Protein AF-A0A7Y2BBR2-F1 (afdb_monomer)

Solvent-access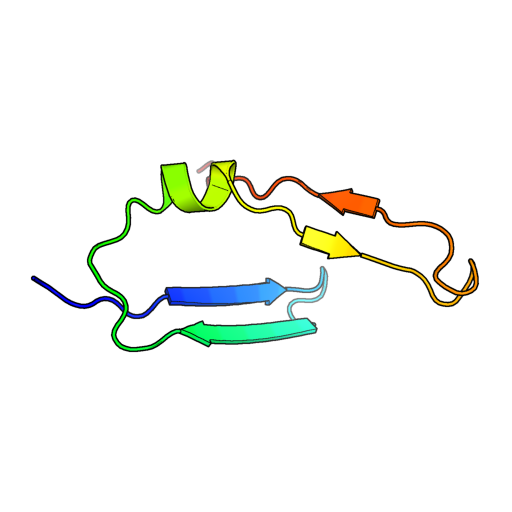ible surface area (backbone atoms only — not comparable to full-atom values): 4247 Å² total; per-residue (Å²): 131,69,62,42,71,48,78,48,71,43,68,42,99,85,71,50,72,78,41,77,50,75,46,72,74,32,68,78,66,63,63,68,64,50,34,73,76,43,65,50,75,48,64,46,75,91,57,72,53,72,52,75,46,75,43,79,54,70,87,87,74,83,83,127

Foldseek 3Di:
DDFDKDWDFDADPVGHTPDIDIDGRHDPDPVVVVQQVDWDWDADVVVVRPDIDTHRDDDDDDDD

Mean predicted aligned error: 8.09 Å

Nearest PDB structures (foldseek):
  1a7b-assembly1_A  TM=5.663E-01  e=5.357E+00  Rattus norvegicus
  7vlj-assembly1_B  TM=5.378E-01  e=4.731E+00  Entamoeba histolytica

Secondary structure (DSSP, 8-state):
---EEEEEEEE-TTS-EEEEEEEEEE----HHHHHHH-EEEEE-GGGTT--EEEEE--------

Sequence (64 aa):
MCKKNIKIAMITPWGASLLGKELKNWADVDINKFMELHYMVVRTSKDNYKKAYRFRIIPFKKYN

Structure (mmCIF, N/CA/C/O backbone):
data_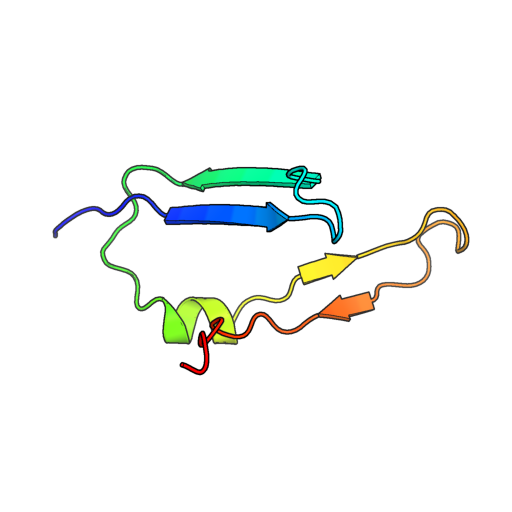AF-A0A7Y2BBR2-F1
#
_entry.id   AF-A0A7Y2BBR2-F1
#
loop_
_atom_site.group_PDB
_atom_site.id
_atom_site.type_symbol
_atom_site.label_atom_id
_atom_site.label_alt_id
_atom_site.label_comp_id
_atom_site.label_asym_id
_atom_site.label_entity_id
_atom_site.label_seq_id
_atom_site.pdbx_PDB_ins_code
_atom_site.Cartn_x
_atom_site.Cartn_y
_atom_site.Cartn_z
_atom_site.occupancy
_atom_site.B_iso_or_equiv
_atom_site.auth_seq_id
_atom_site.auth_comp_id
_atom_site.auth_asym_id
_atom_site.auth_atom_id
_atom_site.pdbx_PDB_model_num
ATOM 1 N N . MET A 1 1 ? -17.896 8.720 15.975 1.00 57.38 1 MET A N 1
ATOM 2 C CA . MET A 1 1 ? -17.040 7.720 15.295 1.00 57.38 1 MET A CA 1
ATOM 3 C C . MET A 1 1 ? -15.605 7.945 15.727 1.00 57.38 1 MET A C 1
ATOM 5 O O . MET A 1 1 ? -15.155 9.086 15.672 1.00 57.38 1 MET A O 1
ATOM 9 N N . CYS A 1 2 ? -14.919 6.905 16.202 1.00 69.00 2 CYS A N 1
ATOM 10 C CA . CYS A 1 2 ? -13.517 7.007 16.603 1.00 69.00 2 CYS A CA 1
ATOM 11 C C . CYS A 1 2 ? -12.660 7.256 15.355 1.00 69.00 2 CYS A C 1
ATOM 13 O O . CYS A 1 2 ? -12.814 6.553 14.357 1.00 69.00 2 CYS A O 1
ATOM 15 N N . LYS A 1 3 ? -11.819 8.293 15.380 1.00 76.00 3 LYS A N 1
ATOM 16 C CA . LYS A 1 3 ? -10.927 8.616 14.265 1.00 76.00 3 LYS A CA 1
ATOM 17 C C . LYS A 1 3 ? -9.580 7.936 14.481 1.00 76.00 3 LYS A C 1
ATOM 19 O O . LYS A 1 3 ? -9.070 7.934 15.598 1.00 76.00 3 LYS A O 1
ATOM 24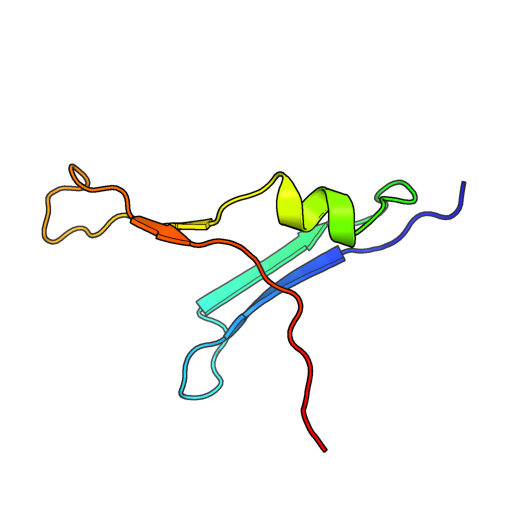 N N . LYS A 1 4 ? -9.002 7.374 13.422 1.00 79.25 4 LYS A N 1
ATOM 25 C CA . LYS A 1 4 ? -7.709 6.679 13.461 1.00 79.25 4 LYS A CA 1
ATOM 26 C C . LYS A 1 4 ? -6.709 7.374 12.544 1.00 79.25 4 LYS A C 1
ATOM 28 O O . LYS A 1 4 ? -7.080 7.955 11.524 1.00 79.25 4 LYS A O 1
ATOM 33 N N . ASN A 1 5 ? -5.434 7.300 12.911 1.00 79.56 5 ASN A N 1
ATOM 34 C CA . ASN A 1 5 ? -4.344 7.717 12.038 1.00 79.56 5 ASN A CA 1
ATOM 35 C C . ASN A 1 5 ? -3.809 6.483 11.310 1.00 79.56 5 ASN A C 1
ATOM 37 O O . ASN A 1 5 ? -3.512 5.470 11.942 1.00 79.56 5 ASN A O 1
ATOM 41 N N . ILE A 1 6 ? -3.686 6.565 9.988 1.00 77.31 6 ILE A N 1
ATOM 42 C CA . ILE A 1 6 ? -3.132 5.491 9.160 1.00 77.31 6 ILE A CA 1
ATOM 43 C C . ILE A 1 6 ? -1.723 5.906 8.747 1.00 77.31 6 ILE A C 1
ATOM 45 O O . ILE A 1 6 ? -1.540 6.921 8.073 1.00 77.31 6 ILE A O 1
ATOM 49 N N . LYS A 1 7 ? -0.722 5.115 9.138 1.00 77.12 7 LYS A N 1
ATOM 50 C CA . LYS A 1 7 ? 0.667 5.309 8.715 1.00 77.12 7 LYS A CA 1
ATOM 51 C C . LYS A 1 7 ? 0.995 4.323 7.601 1.00 77.12 7 LYS A C 1
ATOM 53 O O . LYS A 1 7 ? 0.949 3.115 7.803 1.00 77.12 7 LYS A O 1
ATOM 58 N N . ILE A 1 8 ? 1.336 4.852 6.434 1.00 77.50 8 ILE A N 1
ATOM 59 C CA . ILE A 1 8 ? 1.738 4.082 5.259 1.00 77.50 8 ILE A CA 1
ATOM 60 C C . ILE A 1 8 ? 3.229 4.321 5.061 1.00 77.50 8 ILE A C 1
ATOM 62 O O . ILE A 1 8 ? 3.655 5.468 4.930 1.00 77.50 8 ILE A O 1
ATOM 66 N N . ALA A 1 9 ? 4.021 3.253 5.045 1.00 74.94 9 ALA A N 1
ATOM 67 C CA . ALA A 1 9 ? 5.449 3.331 4.780 1.00 74.94 9 ALA A CA 1
ATOM 68 C C . ALA A 1 9 ? 5.881 2.222 3.818 1.00 74.94 9 ALA A C 1
ATOM 70 O O . ALA A 1 9 ? 5.436 1.082 3.937 1.00 74.94 9 ALA A O 1
ATOM 71 N N . MET A 1 10 ? 6.761 2.562 2.881 1.00 77.62 10 MET A N 1
ATOM 72 C CA . MET A 1 10 ? 7.488 1.609 2.051 1.00 77.62 10 MET A CA 1
ATOM 73 C C . MET A 1 10 ? 8.930 1.586 2.534 1.00 77.62 10 MET A C 1
ATOM 75 O O . MET A 1 10 ? 9.652 2.572 2.393 1.00 77.62 10 MET A O 1
ATOM 79 N N . ILE A 1 11 ? 9.331 0.464 3.118 1.00 76.06 11 ILE A N 1
ATOM 80 C CA . ILE A 1 11 ? 10.678 0.263 3.646 1.00 76.06 11 ILE A CA 1
ATOM 81 C C . ILE A 1 11 ? 11.533 -0.369 2.549 1.00 76.06 11 ILE A C 1
ATOM 83 O O . ILE A 1 11 ? 11.070 -1.257 1.830 1.00 76.06 11 ILE A O 1
ATOM 87 N N . THR A 1 12 ? 12.770 0.087 2.398 1.00 74.12 12 THR A N 1
ATOM 88 C CA . THR A 1 12 ? 13.746 -0.579 1.541 1.00 74.12 12 THR A CA 1
ATOM 89 C C . THR A 1 12 ? 14.277 -1.850 2.216 1.00 74.12 12 THR A C 1
ATOM 91 O O . THR A 1 12 ? 14.217 -1.970 3.444 1.00 74.12 12 THR A O 1
ATOM 94 N N . PRO A 1 13 ? 14.868 -2.786 1.450 1.00 72.06 13 PRO A N 1
ATOM 95 C CA . PRO A 1 13 ? 15.525 -3.972 2.010 1.00 72.06 13 PRO A CA 1
ATOM 96 C C . PRO A 1 13 ? 16.642 -3.662 3.022 1.00 72.06 13 PRO A C 1
ATOM 98 O O . PRO A 1 13 ? 16.952 -4.493 3.864 1.00 72.06 13 PRO A O 1
ATOM 101 N N . TRP A 1 14 ? 17.231 -2.464 2.958 1.00 79.62 14 TRP A N 1
ATOM 102 C CA . TRP A 1 14 ? 18.271 -1.977 3.873 1.00 79.62 14 TRP A CA 1
ATOM 103 C C . TRP A 1 14 ? 17.724 -1.102 5.017 1.00 79.62 14 TRP A C 1
ATOM 105 O O . TRP A 1 14 ? 18.484 -0.406 5.684 1.00 79.62 14 TRP A O 1
ATOM 115 N N . GLY A 1 15 ? 16.408 -1.109 5.250 1.00 69.44 15 GLY A N 1
ATOM 116 C CA . GLY A 1 15 ? 15.779 -0.510 6.434 1.00 69.44 15 GLY A CA 1
ATOM 117 C C . GLY A 1 15 ? 15.470 0.989 6.354 1.00 69.44 15 GLY A C 1
ATOM 118 O O . GLY A 1 15 ? 14.795 1.512 7.239 1.00 69.44 15 GLY A O 1
ATOM 119 N N . ALA A 1 16 ? 15.890 1.690 5.298 1.00 72.62 16 ALA A N 1
ATOM 120 C CA . ALA A 1 16 ? 15.523 3.091 5.091 1.00 72.62 16 ALA A CA 1
ATOM 121 C C . ALA A 1 16 ? 14.102 3.201 4.511 1.00 72.62 16 ALA A C 1
ATOM 123 O O . ALA A 1 16 ? 13.701 2.418 3.655 1.00 72.62 16 ALA A O 1
ATOM 124 N N . SER A 1 17 ? 13.314 4.186 4.945 1.00 72.00 17 SER A N 1
ATOM 125 C CA . SER A 1 17 ? 11.978 4.405 4.377 1.00 72.00 17 SER A CA 1
ATOM 126 C C . SER A 1 17 ? 12.097 5.095 3.017 1.00 72.00 17 SER A C 1
ATOM 128 O O . SER A 1 17 ? 12.544 6.236 2.946 1.00 72.00 17 SER A O 1
ATOM 130 N N . LEU A 1 18 ? 11.661 4.432 1.946 1.00 72.62 18 LEU A N 1
ATOM 131 C CA . LEU A 1 18 ? 11.597 5.013 0.602 1.00 72.62 18 LEU A CA 1
ATOM 132 C C . LEU A 1 18 ? 10.442 6.018 0.482 1.00 72.62 18 LEU A C 1
ATOM 134 O O . LEU A 1 18 ? 10.523 6.996 -0.253 1.00 72.62 18 LEU A O 1
ATOM 138 N N . LEU A 1 19 ? 9.345 5.759 1.195 1.00 77.62 19 LEU A N 1
ATOM 139 C CA . LEU A 1 19 ? 8.137 6.574 1.146 1.00 77.62 19 LEU A CA 1
ATOM 140 C C . LEU A 1 19 ? 7.400 6.455 2.475 1.00 77.62 19 LEU A C 1
ATOM 142 O O . LEU A 1 19 ? 7.248 5.351 2.987 1.00 77.62 19 LEU A O 1
ATOM 146 N N . GLY A 1 20 ? 6.954 7.576 3.034 1.00 75.19 20 GLY A N 1
ATOM 147 C CA . GLY A 1 20 ? 6.188 7.616 4.276 1.00 75.19 20 GLY A CA 1
ATOM 148 C C . GLY A 1 20 ? 5.073 8.648 4.180 1.00 75.19 20 GLY A C 1
ATOM 149 O O . GLY A 1 20 ? 5.325 9.795 3.817 1.00 75.19 20 GLY A O 1
ATOM 150 N N . LYS A 1 21 ? 3.838 8.250 4.491 1.00 78.75 21 LYS A N 1
ATOM 151 C CA . LYS A 1 21 ? 2.682 9.146 4.548 1.00 78.75 21 LYS A CA 1
ATOM 152 C C . LYS A 1 21 ? 1.822 8.818 5.759 1.00 78.75 21 LYS A C 1
ATOM 154 O O . LYS A 1 21 ? 1.511 7.658 6.016 1.00 78.75 21 LYS A O 1
ATOM 159 N N . GLU A 1 22 ? 1.424 9.852 6.486 1.00 82.56 22 GLU A N 1
ATOM 160 C CA . GLU A 1 22 ? 0.465 9.747 7.580 1.00 82.56 22 GLU A CA 1
ATOM 161 C C . GLU A 1 22 ? -0.864 10.363 7.140 1.00 82.56 22 GLU A C 1
ATOM 163 O O . GLU A 1 22 ? -0.926 11.520 6.721 1.00 82.56 22 GLU A O 1
ATOM 168 N N . LEU A 1 23 ? -1.932 9.577 7.218 1.00 80.31 23 LEU A N 1
ATOM 169 C CA . LEU A 1 23 ? -3.298 10.023 7.000 1.00 80.31 23 LEU A CA 1
ATOM 170 C C . LEU A 1 23 ? -3.944 10.213 8.372 1.00 80.31 23 LEU A C 1
ATOM 172 O O . LEU A 1 23 ? -4.227 9.241 9.071 1.00 80.31 23 LEU A O 1
ATOM 176 N N . LYS A 1 24 ? -4.124 11.470 8.778 1.00 81.94 24 LYS A N 1
ATOM 177 C CA . LYS A 1 24 ? -4.642 11.825 10.104 1.00 81.94 24 LYS A CA 1
ATOM 178 C C . LYS A 1 24 ? -6.161 11.884 10.114 1.00 81.94 24 LYS A C 1
ATOM 180 O O . LYS A 1 24 ? -6.764 12.299 9.126 1.00 81.94 24 LYS A O 1
ATOM 185 N N . ASN A 1 25 ? -6.760 11.581 11.264 1.00 79.62 25 ASN A N 1
ATOM 186 C CA . ASN A 1 25 ? -8.182 11.812 11.528 1.00 79.62 25 ASN A CA 1
ATOM 187 C C . ASN A 1 25 ? -9.135 11.083 10.566 1.00 79.62 25 ASN A C 1
ATOM 189 O O . ASN A 1 25 ? -10.231 11.578 10.284 1.00 79.62 25 ASN A O 1
ATOM 193 N N . TRP A 1 26 ? -8.728 9.920 10.061 1.00 80.44 26 TRP A N 1
ATOM 194 C CA . TRP A 1 26 ? -9.572 9.118 9.188 1.00 80.44 26 TRP A CA 1
ATOM 195 C C . TRP A 1 26 ? -10.723 8.502 9.973 1.00 80.44 26 TRP A C 1
ATOM 197 O O . TRP A 1 26 ? -10.576 8.178 11.152 1.00 80.44 26 TRP A O 1
ATOM 207 N N . ALA A 1 27 ? -11.879 8.376 9.317 1.00 78.06 27 ALA A N 1
ATOM 208 C CA . ALA A 1 27 ? -13.014 7.647 9.870 1.00 78.06 27 ALA A CA 1
ATOM 209 C C . ALA A 1 27 ? -12.611 6.199 10.190 1.00 78.06 27 ALA A C 1
ATOM 211 O O . ALA A 1 27 ? -11.564 5.726 9.748 1.00 78.06 27 ALA A O 1
ATOM 212 N N . ASP A 1 28 ? -13.429 5.497 10.969 1.00 73.81 28 ASP A N 1
ATOM 213 C CA . ASP A 1 28 ? -13.179 4.087 11.248 1.00 73.81 28 ASP A CA 1
ATOM 214 C C . ASP A 1 28 ? -13.337 3.294 9.941 1.00 73.81 28 ASP A C 1
ATOM 216 O O . ASP A 1 28 ? -14.448 3.050 9.471 1.00 73.81 28 ASP A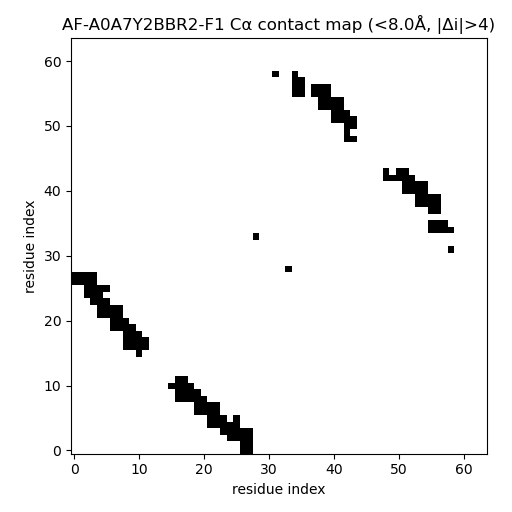 O 1
ATOM 220 N N . VAL A 1 29 ? -12.210 3.009 9.286 1.00 73.06 29 VAL A N 1
ATOM 221 C CA . VAL A 1 29 ? -12.152 2.326 7.994 1.00 73.06 29 VAL A CA 1
ATOM 222 C C . VAL A 1 29 ? -11.762 0.876 8.231 1.00 73.06 29 VAL A C 1
ATOM 224 O O . VAL A 1 29 ? -10.778 0.590 8.916 1.00 73.06 29 VAL A O 1
ATOM 227 N N . ASP A 1 30 ? -12.511 -0.039 7.617 1.00 82.31 30 ASP A N 1
ATOM 228 C CA . ASP A 1 30 ? -12.114 -1.438 7.492 1.00 82.31 30 ASP A CA 1
ATOM 229 C C . ASP A 1 30 ? -10.827 -1.521 6.662 1.00 82.31 30 ASP A C 1
ATOM 231 O O . ASP A 1 30 ? -10.834 -1.392 5.433 1.00 82.31 30 ASP A O 1
ATOM 235 N N . ILE A 1 31 ? -9.704 -1.704 7.357 1.00 77.75 31 ILE A N 1
ATOM 236 C CA . ILE A 1 31 ? -8.381 -1.702 6.741 1.00 77.75 31 ILE A CA 1
ATOM 237 C C . ILE A 1 31 ? -8.206 -2.864 5.760 1.00 77.75 31 ILE A C 1
ATOM 239 O O . ILE A 1 31 ? -7.500 -2.707 4.765 1.00 77.75 31 ILE A O 1
ATOM 243 N N . ASN A 1 32 ? -8.868 -4.003 5.990 1.00 79.69 32 ASN A N 1
ATOM 244 C CA . ASN A 1 32 ? -8.770 -5.159 5.101 1.00 79.69 32 ASN A CA 1
ATOM 245 C C . ASN A 1 32 ? -9.443 -4.844 3.769 1.00 79.69 32 ASN A C 1
ATOM 247 O O . ASN A 1 32 ? -8.817 -4.965 2.716 1.00 79.69 32 ASN A O 1
ATOM 251 N N . LYS A 1 33 ? -10.671 -4.321 3.826 1.00 82.06 33 LYS A N 1
ATOM 252 C CA . LYS A 1 33 ? -11.402 -3.888 2.632 1.00 82.06 33 LYS A CA 1
ATOM 253 C C . LYS A 1 33 ? -10.706 -2.728 1.919 1.00 82.06 33 LYS A C 1
ATOM 255 O O . LYS A 1 33 ? -10.659 -2.691 0.692 1.00 82.06 33 LYS A O 1
ATOM 260 N N . PHE A 1 34 ? -10.112 -1.799 2.670 1.00 81.69 34 PHE A N 1
ATOM 261 C CA . PHE A 1 34 ? -9.279 -0.742 2.099 1.00 81.69 34 PHE A CA 1
ATOM 262 C C . PHE A 1 34 ? -8.098 -1.327 1.311 1.00 81.69 34 PHE A C 1
ATOM 264 O O . PHE A 1 34 ? -7.911 -0.961 0.153 1.00 81.69 34 PHE A O 1
ATOM 271 N N . MET A 1 35 ? -7.333 -2.257 1.887 1.00 80.00 35 MET A N 1
ATOM 272 C CA . MET A 1 35 ? -6.193 -2.880 1.202 1.00 80.00 35 MET A CA 1
ATOM 273 C C . MET A 1 35 ? -6.609 -3.676 -0.042 1.00 80.00 35 MET A C 1
ATOM 275 O O . MET A 1 35 ? -5.883 -3.659 -1.031 1.00 80.00 35 MET A O 1
ATOM 279 N N . GLU A 1 36 ? -7.773 -4.332 -0.032 1.00 82.31 36 GLU A N 1
ATOM 280 C CA . GLU A 1 36 ? -8.294 -5.064 -1.197 1.00 82.31 36 GLU A CA 1
ATOM 281 C C . GLU A 1 36 ? -8.655 -4.158 -2.378 1.00 82.31 36 GLU A C 1
ATOM 283 O O . GLU A 1 36 ? -8.473 -4.546 -3.532 1.00 82.31 36 GLU A O 1
ATOM 288 N N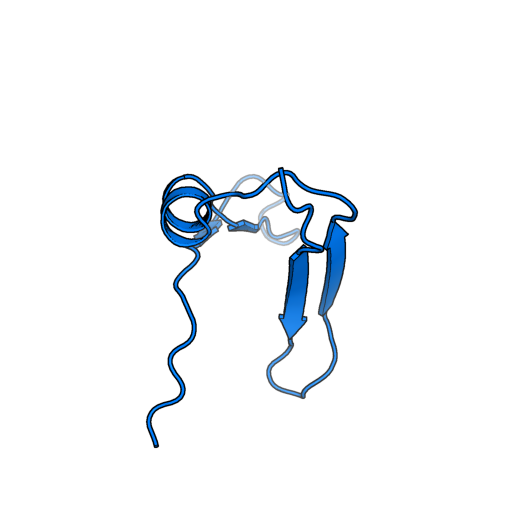 . LEU A 1 37 ? -9.153 -2.951 -2.101 1.00 84.94 37 LEU A N 1
ATOM 289 C CA . LEU A 1 37 ? -9.573 -1.998 -3.131 1.00 84.94 37 LEU A CA 1
ATOM 290 C C . LEU A 1 37 ? -8.408 -1.195 -3.728 1.00 84.94 37 LEU A C 1
ATOM 292 O O . LEU A 1 37 ? -8.567 -0.589 -4.789 1.00 84.94 37 LEU A O 1
ATOM 296 N N . HIS A 1 38 ? -7.249 -1.166 -3.066 1.00 82.50 38 HIS A N 1
ATOM 297 C CA . HIS A 1 38 ? -6.133 -0.301 -3.442 1.00 82.50 38 HIS A CA 1
ATOM 298 C C . HIS A 1 38 ? -4.934 -1.093 -3.977 1.00 82.50 38 HIS A C 1
ATOM 300 O O . HIS A 1 38 ? -4.531 -2.125 -3.447 1.00 82.50 38 HIS A O 1
ATOM 306 N N . TYR A 1 39 ? -4.309 -0.545 -5.020 1.00 82.75 39 TYR A N 1
ATOM 307 C CA . TYR A 1 39 ? -3.098 -1.086 -5.634 1.00 82.75 39 TYR A CA 1
ATOM 308 C C . TYR A 1 39 ? -1.976 -0.062 -5.565 1.00 82.75 39 TYR A C 1
ATOM 310 O O . TYR A 1 39 ? -2.197 1.133 -5.779 1.00 82.75 39 TYR A O 1
ATOM 318 N N . MET A 1 40 ? -0.752 -0.534 -5.346 1.00 81.19 40 MET A N 1
ATOM 319 C C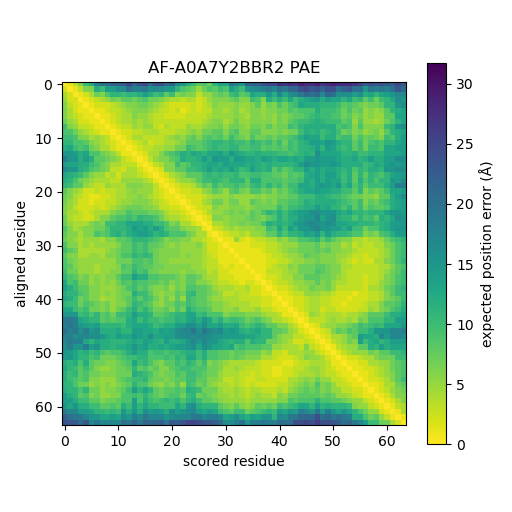A . MET A 1 40 ? 0.427 0.303 -5.512 1.00 81.19 40 MET A CA 1
ATOM 320 C C . MET A 1 40 ? 0.876 0.258 -6.969 1.00 81.19 40 MET A C 1
ATOM 322 O O . MET A 1 40 ? 1.227 -0.800 -7.488 1.00 81.19 40 MET A O 1
ATOM 326 N N . VAL A 1 41 ? 0.854 1.410 -7.637 1.00 82.94 41 VAL A N 1
ATOM 327 C CA . VAL A 1 41 ? 1.298 1.532 -9.028 1.00 82.94 41 VAL A CA 1
ATOM 328 C C . VAL A 1 41 ? 2.728 2.051 -9.052 1.00 82.94 41 VAL A C 1
ATOM 330 O O . VAL A 1 41 ? 2.997 3.155 -8.584 1.00 82.94 41 VAL A O 1
ATOM 333 N N . VAL A 1 42 ? 3.636 1.273 -9.633 1.00 81.94 42 VAL A N 1
ATOM 334 C CA . VAL A 1 42 ? 5.039 1.646 -9.825 1.00 81.94 42 VAL A CA 1
ATOM 335 C C . VAL A 1 42 ? 5.304 1.802 -11.315 1.00 81.94 42 VAL A C 1
ATOM 337 O O . VAL A 1 42 ? 4.950 0.941 -12.123 1.00 81.94 42 VAL A O 1
ATOM 340 N N . ARG A 1 43 ? 5.932 2.916 -11.684 1.00 83.88 43 ARG A N 1
ATOM 341 C CA . ARG A 1 43 ? 6.390 3.186 -13.048 1.00 83.88 43 ARG A CA 1
ATOM 342 C C . ARG A 1 43 ? 7.889 3.434 -13.021 1.00 83.88 43 ARG A C 1
ATOM 344 O O . ARG A 1 43 ? 8.392 4.100 -12.121 1.00 83.88 43 ARG A O 1
ATOM 351 N N . THR A 1 44 ? 8.592 2.893 -14.003 1.00 80.38 44 THR A N 1
ATOM 352 C CA . THR A 1 44 ? 10.046 3.000 -14.131 1.00 80.38 44 THR A CA 1
ATOM 353 C C . THR A 1 44 ? 10.392 4.072 -15.162 1.00 80.38 44 THR A C 1
ATOM 355 O O . THR A 1 44 ? 9.807 4.134 -16.246 1.00 80.38 44 THR A O 1
ATOM 358 N N . SER A 1 45 ? 11.390 4.902 -14.856 1.00 81.25 45 SER A N 1
ATOM 359 C CA . SER A 1 45 ? 11.948 5.854 -15.826 1.00 81.25 45 SER A CA 1
ATOM 360 C C . SER A 1 45 ? 12.608 5.142 -17.013 1.00 81.25 45 SER A C 1
ATOM 362 O O . SER A 1 45 ? 12.556 5.642 -18.131 1.00 81.25 45 SER A O 1
ATOM 364 N N . LYS A 1 46 ? 13.149 3.932 -16.796 1.00 79.81 46 LYS A N 1
ATOM 365 C CA . LYS A 1 46 ? 13.757 3.083 -17.838 1.00 79.81 46 LYS A CA 1
ATOM 366 C C . LYS A 1 46 ? 12.802 2.725 -18.983 1.00 79.81 46 LYS A C 1
ATOM 368 O O . LYS A 1 46 ? 13.255 2.576 -20.108 1.00 7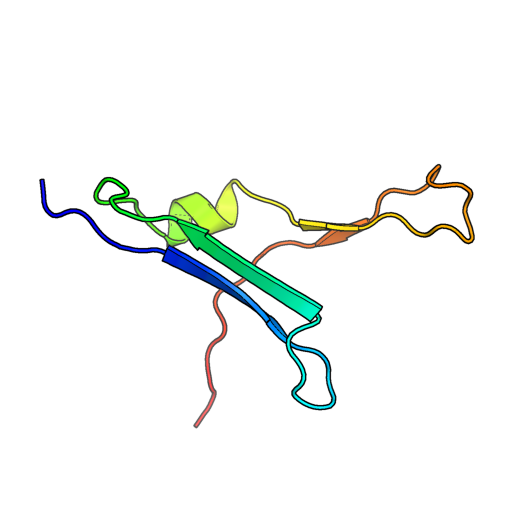9.81 46 LYS A O 1
ATOM 373 N N . ASP A 1 47 ? 11.498 2.623 -18.722 1.00 77.31 47 ASP A N 1
ATOM 374 C CA . ASP A 1 47 ? 10.482 2.368 -19.756 1.00 77.31 47 ASP A CA 1
ATOM 375 C C . ASP A 1 47 ? 9.786 3.667 -20.219 1.00 77.31 47 ASP A C 1
ATOM 377 O O . ASP A 1 47 ? 8.693 3.624 -20.788 1.00 77.31 47 ASP A O 1
ATOM 381 N N . ASN A 1 48 ? 10.370 4.837 -19.929 1.00 76.44 48 ASN A N 1
ATOM 382 C CA . ASN A 1 48 ? 9.769 6.156 -20.143 1.00 76.44 48 ASN A CA 1
ATOM 383 C C . ASN A 1 48 ? 8.338 6.247 -19.575 1.00 76.44 48 ASN A C 1
ATOM 385 O O . ASN A 1 48 ? 7.426 6.786 -20.202 1.00 76.44 48 ASN A O 1
ATOM 389 N N . TYR A 1 49 ? 8.122 5.618 -18.412 1.00 79.81 49 TYR A N 1
ATOM 390 C CA . TYR A 1 49 ? 6.832 5.517 -17.725 1.00 79.81 49 TYR A CA 1
ATOM 391 C C . TYR A 1 49 ? 5.701 4.833 -18.521 1.00 79.81 49 TYR A C 1
ATOM 393 O O . TYR A 1 49 ? 4.551 4.861 -18.074 1.00 79.81 49 TYR A O 1
ATOM 401 N N . LYS A 1 50 ? 5.998 4.183 -19.659 1.00 79.19 50 LYS A N 1
ATOM 402 C CA . LYS A 1 50 ? 4.996 3.498 -20.499 1.00 79.19 50 LYS A CA 1
ATOM 403 C C . LYS A 1 50 ? 4.418 2.255 -19.826 1.00 79.19 50 LYS A C 1
ATOM 405 O O . LYS A 1 50 ? 3.240 1.952 -19.994 1.00 79.19 50 LYS A O 1
ATOM 410 N N . LYS A 1 51 ? 5.238 1.532 -19.058 1.00 82.44 51 LYS A N 1
ATOM 411 C CA . LYS A 1 51 ? 4.806 0.355 -18.296 1.00 82.44 51 LYS A CA 1
ATOM 412 C C . LYS A 1 51 ? 4.414 0.753 -16.878 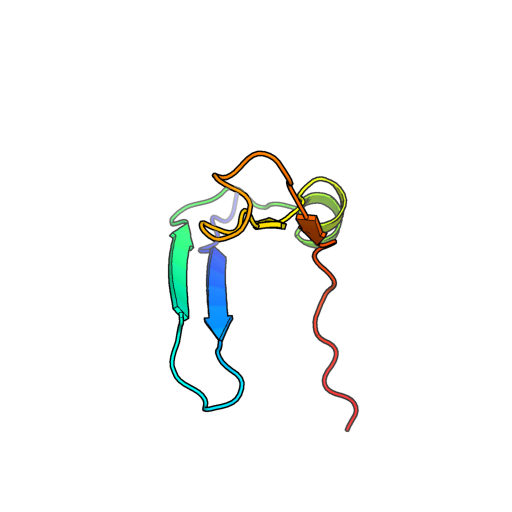1.00 82.44 51 LYS A C 1
ATOM 414 O O . LYS A 1 51 ? 5.136 1.480 -16.196 1.00 82.44 51 LYS A O 1
ATOM 419 N N . ALA A 1 52 ? 3.269 0.243 -16.436 1.00 84.38 52 ALA A N 1
ATOM 420 C CA . ALA A 1 52 ? 2.781 0.392 -15.075 1.00 84.38 52 ALA A CA 1
ATOM 421 C C . ALA A 1 52 ? 2.690 -0.987 -14.418 1.00 84.38 52 ALA A C 1
ATOM 423 O O . ALA A 1 52 ? 1.897 -1.830 -14.839 1.00 84.38 52 ALA A O 1
ATOM 424 N N . TYR A 1 53 ? 3.489 -1.195 -13.378 1.00 82.88 53 TYR A N 1
ATOM 425 C CA . TYR A 1 53 ? 3.445 -2.391 -12.547 1.00 82.88 53 TYR A CA 1
ATOM 426 C C . TYR A 1 53 ? 2.474 -2.140 -11.399 1.00 82.88 53 TYR A C 1
ATOM 428 O O . TYR A 1 53 ? 2.557 -1.110 -10.729 1.00 82.88 53 TYR A O 1
ATOM 436 N N . ARG A 1 54 ? 1.526 -3.053 -11.192 1.00 83.38 54 ARG A N 1
ATOM 437 C CA . ARG A 1 54 ? 0.540 -2.957 -10.113 1.00 83.38 54 ARG A CA 1
ATOM 438 C C . ARG A 1 54 ? 0.841 -4.029 -9.081 1.00 83.38 54 ARG A C 1
ATOM 440 O O . ARG A 1 54 ? 0.830 -5.211 -9.408 1.00 83.38 54 ARG A O 1
ATOM 447 N N . PHE A 1 55 ? 1.086 -3.611 -7.850 1.00 81.00 55 PHE A N 1
ATOM 448 C CA . PHE A 1 55 ? 1.321 -4.502 -6.725 1.00 81.00 55 PHE A CA 1
ATOM 449 C C . PHE A 1 55 ? 0.092 -4.500 -5.821 1.00 81.00 55 PHE A C 1
ATOM 451 O O . PHE A 1 55 ? -0.413 -3.438 -5.443 1.00 81.00 55 PHE A O 1
ATOM 458 N N . ARG A 1 56 ? -0.399 -5.697 -5.491 1.00 81.19 56 ARG A N 1
ATOM 459 C CA . ARG A 1 56 ? -1.462 -5.870 -4.500 1.00 81.19 56 ARG A CA 1
ATOM 460 C C . ARG A 1 56 ? -0.889 -5.592 -3.113 1.00 81.19 56 ARG A C 1
ATOM 462 O O . ARG A 1 56 ? 0.183 -6.093 -2.780 1.00 81.19 56 ARG A O 1
ATOM 469 N N . ILE A 1 57 ? -1.610 -4.816 -2.312 1.00 81.25 57 ILE A N 1
ATOM 470 C CA . ILE A 1 57 ? -1.255 -4.583 -0.914 1.00 81.25 57 ILE A CA 1
ATOM 471 C C . ILE A 1 57 ? -1.794 -5.767 -0.114 1.00 81.25 57 ILE A C 1
ATOM 473 O O . ILE A 1 57 ? -2.990 -6.052 -0.149 1.00 81.25 57 ILE A O 1
ATOM 477 N N . ILE A 1 58 ? -0.906 -6.481 0.572 1.00 78.12 58 ILE A N 1
ATOM 478 C CA . ILE A 1 58 ? -1.278 -7.581 1.462 1.00 78.12 58 ILE A CA 1
ATOM 479 C C . ILE A 1 58 ? -0.849 -7.242 2.891 1.00 78.12 58 ILE A C 1
ATOM 481 O O . ILE A 1 58 ? 0.210 -6.636 3.077 1.00 78.12 58 ILE A O 1
ATOM 485 N N . PRO A 1 59 ? -1.642 -7.615 3.909 1.00 73.75 59 PRO A N 1
ATOM 486 C CA . PRO A 1 59 ? -1.236 -7.443 5.293 1.00 73.75 59 PRO A CA 1
ATOM 487 C C . PRO A 1 59 ? 0.036 -8.246 5.562 1.00 73.75 59 PRO A C 1
ATOM 489 O O . PRO A 1 59 ? 0.103 -9.447 5.290 1.00 73.75 59 PRO A O 1
ATOM 492 N N . PHE A 1 60 ? 1.044 -7.582 6.122 1.00 71.38 60 PHE A N 1
ATOM 493 C CA . PHE A 1 60 ? 2.241 -8.264 6.584 1.00 71.38 60 PHE A CA 1
ATOM 494 C C . PHE A 1 60 ? 1.904 -9.086 7.830 1.00 71.38 60 PHE A C 1
ATOM 496 O O . PHE A 1 60 ? 1.527 -8.536 8.865 1.00 71.38 60 PHE A O 1
ATOM 503 N N . LYS A 1 61 ? 2.053 -10.408 7.732 1.00 71.19 61 LYS A N 1
ATOM 504 C CA . LYS A 1 61 ? 2.023 -11.310 8.883 1.00 71.19 61 LYS A CA 1
ATOM 505 C C . LYS A 1 61 ? 3.459 -11.671 9.225 1.00 71.19 61 LYS A C 1
ATOM 507 O O . LYS A 1 61 ? 4.138 -12.320 8.434 1.00 71.19 61 LYS A O 1
ATOM 512 N N . LYS A 1 62 ? 3.922 -11.241 10.397 1.00 64.44 62 LYS A N 1
ATOM 513 C CA . LYS A 1 62 ? 5.173 -11.744 10.957 1.00 64.44 62 LYS A CA 1
ATOM 514 C C . LYS A 1 62 ? 4.912 -13.189 11.382 1.00 64.44 62 LYS A C 1
ATOM 516 O O . LYS A 1 62 ? 4.126 -13.412 12.298 1.00 64.44 62 LYS A O 1
ATOM 521 N N . TYR A 1 63 ? 5.493 -14.152 10.675 1.00 55.34 63 TYR A N 1
ATOM 522 C CA . TYR A 1 63 ? 5.522 -15.531 11.150 1.00 55.34 63 TYR A CA 1
ATOM 523 C C . TYR A 1 63 ? 6.547 -15.580 12.288 1.00 55.34 63 TYR A C 1
ATOM 525 O O . TYR A 1 63 ? 7.701 -15.201 12.080 1.00 55.34 63 TYR A O 1
ATOM 533 N N . ASN A 1 64 ? 6.071 -15.906 13.491 1.00 43.12 64 ASN A N 1
ATOM 534 C CA . ASN A 1 64 ? 6.916 -16.243 14.636 1.00 43.12 64 ASN A CA 1
ATOM 535 C C . ASN A 1 64 ? 7.419 -17.676 14.490 1.00 43.12 64 ASN A C 1
ATOM 537 O O . ASN A 1 64 ? 6.610 -18.515 14.032 1.00 43.12 64 ASN A O 1
#

pL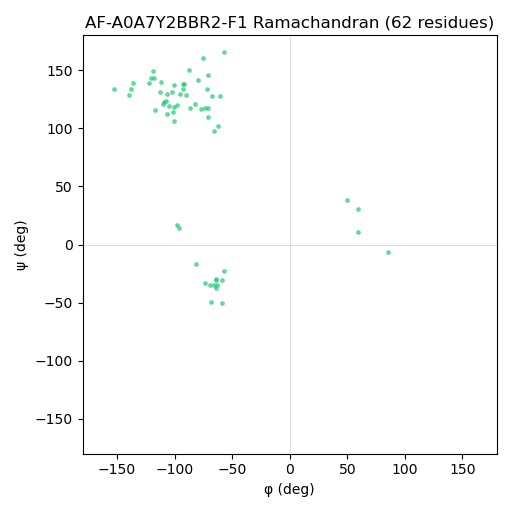DDT: mean 77.02, std 7.11, range [43.12, 84.94]

Radius of gyration: 14.69 Å; Cα contacts (8 Å, |Δi|>4): 80; chains: 1; bounding box: 35×28×37 Å